Protein AF-A0A2T4TU44-F1 (afdb_monomer)

Mean predicted aligned error: 9.77 Å

Foldseek 3Di:
DDWKKKAKDDDPVLLVQLLVCLVVVLVLADDQPDDPDDRDPDLLVLCLLLVCCVVVNHPNVSNVVSVVVNCVSCVPPDPLNNVSSPVVSVLVVVVCVVVVQNDPVSVCVVCVPPRSHQDWDQDPVRMITRDDPDDDDVSSSVSSCVVSVIDMDMGD

Secondary structure (DSSP, 8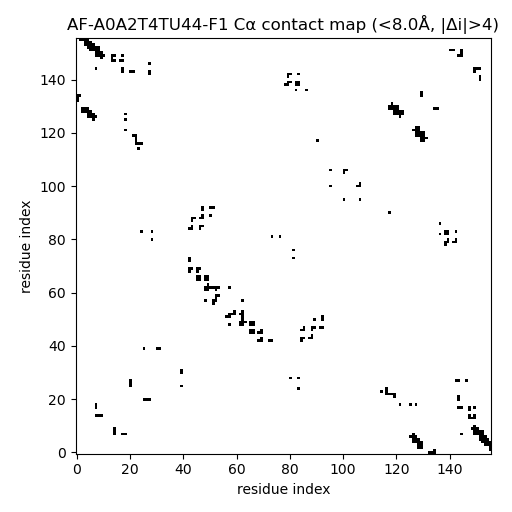-state):
----EEEEES-HHHHHHHHHHHH-GGGGSPPPSS-SS--S-SHHHHHHHHHHHHTTSS-HHHHHHHHHHHHHHHTTS-HHHHHHHHHHHHHHHHHHHHHT-S-HHHHHHHSTT------EEEPTTS-EEE-SS-PPPHHHHHHHHHHHT-EEEEE-

Radius of gyration: 16.4 Å; Cα contacts (8 Å, |Δi|>4): 187; chains: 1; bounding box: 41×32×44 Å

Sequence (156 aa):
MMEYEIQFHGTADNVAKAIEAMQDFSSILPPPKDMGIYKMIPISEDYFYYLLSTRGIVSEEQGKKSLDRFEVETSNMNEHLVSCYRFLAEQMLYFYDKYDACTLEAWRQKHWGVPEQPSIRVCEDGKIKPCGEFSLPREIVGAICRKYGVTAQINE

pLDDT: mean 75.57, std 15.89, range [34.84, 95.62]

Structure (mmCIF, N/CA/C/O backbone):
data_AF-A0A2T4TU44-F1
#
_entry.id   AF-A0A2T4TU44-F1
#
loop_
_atom_site.group_PDB
_atom_site.id
_atom_site.type_symbol
_atom_site.label_atom_id
_atom_site.label_alt_id
_atom_site.label_comp_id
_atom_site.label_asym_id
_atom_site.label_entity_id
_atom_site.label_seq_id
_atom_site.pdbx_PDB_ins_code
_atom_site.Cartn_x
_atom_site.Cartn_y
_atom_site.Cartn_z
_atom_site.occupancy
_atom_site.B_iso_or_equiv
_atom_site.auth_seq_id
_atom_site.auth_comp_id
_atom_site.auth_asym_id
_atom_site.auth_atom_id
_atom_site.pdbx_PDB_model_num
ATOM 1 N N . MET A 1 1 ? 15.456 -10.605 8.673 1.00 51.59 1 MET A N 1
ATOM 2 C CA . MET A 1 1 ? 14.645 -10.357 7.462 1.00 51.59 1 MET A CA 1
ATOM 3 C C . MET A 1 1 ? 15.451 -10.788 6.261 1.00 51.59 1 MET A C 1
ATOM 5 O O . MET A 1 1 ? 16.664 -10.633 6.313 1.00 51.59 1 MET A O 1
ATOM 9 N N . MET A 1 2 ? 14.816 -11.353 5.234 1.00 49.03 2 MET A N 1
ATOM 10 C CA . MET A 1 2 ? 15.513 -11.644 3.979 1.00 49.03 2 MET A CA 1
ATOM 11 C C . MET A 1 2 ? 15.684 -10.342 3.199 1.00 49.03 2 MET A C 1
ATOM 13 O O . MET A 1 2 ? 14.693 -9.696 2.859 1.00 49.03 2 MET A O 1
ATOM 17 N N . GLU A 1 3 ? 16.932 -9.948 2.958 1.00 62.34 3 GLU A N 1
ATOM 18 C CA . GLU A 1 3 ? 17.267 -8.893 2.005 1.00 62.34 3 GLU A CA 1
ATOM 19 C C . GLU A 1 3 ? 17.119 -9.466 0.595 1.00 62.34 3 GLU A C 1
ATOM 21 O O . GLU A 1 3 ? 18.047 -10.084 0.089 1.00 62.34 3 GLU A O 1
ATOM 26 N N . TYR A 1 4 ? 15.964 -9.285 -0.040 1.00 72.69 4 TYR A N 1
ATOM 27 C CA . TYR A 1 4 ? 15.798 -9.674 -1.439 1.00 72.69 4 TYR A CA 1
ATOM 28 C C . TYR A 1 4 ? 15.936 -8.461 -2.368 1.00 72.69 4 TYR A C 1
ATOM 30 O O . TYR A 1 4 ? 15.624 -7.321 -2.010 1.00 72.69 4 TYR A O 1
ATOM 38 N N . GLU A 1 5 ? 16.424 -8.711 -3.581 1.00 84.94 5 GLU A N 1
ATOM 39 C CA . GLU A 1 5 ? 16.614 -7.707 -4.629 1.00 84.94 5 GLU A CA 1
ATOM 40 C C . GLU A 1 5 ? 15.498 -7.817 -5.669 1.00 84.94 5 GLU A C 1
ATOM 42 O O . GLU A 1 5 ? 15.207 -8.910 -6.155 1.00 84.94 5 GLU A O 1
ATOM 47 N N . ILE A 1 6 ? 14.903 -6.686 -6.051 1.00 88.50 6 ILE A N 1
ATOM 48 C CA . ILE A 1 6 ? 13.926 -6.613 -7.145 1.00 88.50 6 ILE A CA 1
ATOM 49 C C . ILE A 1 6 ? 14.580 -5.948 -8.359 1.00 88.50 6 ILE A C 1
ATOM 51 O O . ILE A 1 6 ? 15.194 -4.888 -8.232 1.00 88.50 6 ILE A O 1
ATOM 55 N N . GLN A 1 7 ? 14.401 -6.527 -9.545 1.00 90.88 7 GLN A N 1
ATOM 56 C CA . GLN A 1 7 ? 14.787 -5.923 -10.820 1.00 90.88 7 GLN A CA 1
ATOM 57 C C . GLN A 1 7 ? 13.618 -5.970 -11.807 1.00 90.88 7 GLN A C 1
ATOM 59 O O . GLN A 1 7 ? 13.048 -7.034 -12.046 1.00 90.88 7 GLN A O 1
ATOM 64 N N . PHE A 1 8 ? 13.253 -4.825 -12.388 1.00 91.81 8 PHE A N 1
ATOM 65 C CA . PHE A 1 8 ? 12.217 -4.761 -13.421 1.00 91.81 8 PHE A CA 1
ATOM 66 C C . PHE A 1 8 ? 12.803 -4.942 -14.825 1.00 91.81 8 PHE A C 1
ATOM 68 O O . PHE A 1 8 ? 13.882 -4.441 -15.134 1.00 91.81 8 PHE A O 1
ATOM 75 N N . HIS A 1 9 ? 12.047 -5.605 -15.698 1.00 92.50 9 HIS A N 1
ATOM 76 C CA . HIS A 1 9 ? 12.377 -5.808 -17.107 1.00 92.50 9 HIS A CA 1
ATOM 77 C C . HIS A 1 9 ? 11.210 -5.358 -17.996 1.00 92.50 9 HIS A C 1
ATOM 79 O O . HIS A 1 9 ? 10.045 -5.643 -17.709 1.00 92.50 9 HIS A O 1
ATOM 85 N N . GLY A 1 10 ? 11.525 -4.655 -19.083 1.00 91.94 10 GLY A N 1
ATOM 86 C CA . GLY A 1 10 ? 10.557 -4.056 -19.999 1.00 91.94 10 GLY A CA 1
ATOM 87 C C . GLY A 1 10 ? 11.213 -2.984 -20.870 1.00 91.94 10 GLY A C 1
ATOM 88 O O . GLY A 1 10 ? 12.433 -2.969 -21.028 1.00 91.94 10 GLY A O 1
ATOM 89 N N . THR A 1 11 ? 10.416 -2.071 -21.426 1.00 93.31 11 THR A N 1
ATOM 90 C CA . THR A 1 11 ? 10.955 -0.868 -22.080 1.00 93.31 11 THR A CA 1
ATOM 91 C C . THR A 1 11 ? 11.562 0.074 -21.038 1.00 93.31 11 THR A C 1
ATOM 93 O O . THR A 1 11 ? 11.093 0.116 -19.899 1.00 93.31 11 THR A O 1
ATOM 96 N N . ALA A 1 12 ? 12.581 0.851 -21.422 1.00 90.19 12 ALA A N 1
ATOM 97 C CA . ALA A 1 12 ? 13.263 1.780 -20.515 1.00 90.19 12 ALA A CA 1
ATOM 98 C C . ALA A 1 12 ? 12.279 2.727 -19.800 1.00 90.19 12 ALA A C 1
ATOM 100 O O . ALA A 1 12 ? 12.313 2.838 -18.577 1.00 90.19 12 ALA A O 1
ATOM 101 N N . ASP A 1 13 ? 11.336 3.313 -20.543 1.00 92.44 13 ASP A N 1
ATOM 102 C CA . ASP A 1 13 ? 10.306 4.206 -20.000 1.00 92.44 13 ASP A CA 1
ATOM 103 C C . ASP A 1 13 ? 9.398 3.524 -18.968 1.00 92.44 13 ASP A C 1
ATOM 105 O O . ASP A 1 13 ? 9.041 4.123 -17.953 1.00 92.44 13 ASP A O 1
ATOM 109 N N . ASN A 1 14 ? 8.999 2.272 -19.209 1.00 91.81 14 ASN A N 1
ATOM 110 C CA . ASN A 1 14 ? 8.119 1.550 -18.291 1.00 91.81 14 ASN A CA 1
ATOM 111 C C . ASN A 1 14 ? 8.873 1.084 -17.042 1.00 91.81 14 ASN A C 1
ATOM 113 O O . ASN A 1 14 ? 8.314 1.112 -15.948 1.00 91.81 14 ASN A O 1
ATOM 117 N N . VAL A 1 15 ? 10.142 0.696 -17.194 1.00 91.00 15 VAL A N 1
ATOM 118 C CA . VAL A 1 15 ? 11.023 0.353 -16.071 1.00 91.00 15 VAL A CA 1
ATOM 119 C C . VAL A 1 15 ? 11.267 1.576 -15.188 1.00 91.00 15 VAL A C 1
ATOM 121 O O . VAL A 1 15 ? 11.130 1.463 -13.975 1.00 91.00 15 VAL A O 1
ATOM 124 N N . ALA A 1 16 ? 11.535 2.750 -15.768 1.00 87.62 16 ALA A N 1
ATOM 125 C CA . ALA A 1 16 ? 11.699 3.990 -15.009 1.00 87.62 16 ALA A CA 1
ATOM 126 C C . ALA A 1 16 ? 10.449 4.316 -14.173 1.00 87.62 16 ALA A C 1
ATOM 128 O O . ALA A 1 16 ? 10.553 4.515 -12.965 1.00 87.62 16 ALA A O 1
ATOM 129 N N . LYS A 1 17 ? 9.255 4.247 -14.778 1.00 88.81 17 LYS A N 1
ATOM 130 C CA . LYS A 1 17 ? 7.981 4.452 -14.065 1.00 88.81 17 LYS A CA 1
ATOM 131 C C . LYS A 1 17 ? 7.737 3.416 -12.965 1.00 88.81 17 LYS A C 1
ATOM 133 O O . LYS A 1 17 ? 7.186 3.749 -11.921 1.00 88.81 17 LYS A O 1
ATOM 138 N N . ALA A 1 18 ? 8.135 2.162 -13.184 1.00 88.31 18 ALA A N 1
ATOM 139 C CA . ALA A 1 18 ? 8.025 1.109 -12.178 1.00 88.31 18 ALA A CA 1
ATOM 140 C C . ALA A 1 18 ? 8.978 1.337 -10.990 1.00 88.31 18 ALA A C 1
ATOM 142 O O . ALA A 1 18 ? 8.590 1.103 -9.847 1.00 88.31 18 ALA A O 1
ATOM 143 N N . ILE A 1 19 ? 10.197 1.825 -11.244 1.00 88.19 19 ILE A N 1
ATOM 144 C CA . ILE A 1 19 ? 11.159 2.216 -10.203 1.00 88.19 19 ILE A CA 1
ATOM 145 C C . ILE A 1 19 ? 10.630 3.417 -9.407 1.00 88.19 19 ILE A C 1
ATOM 147 O O . ILE A 1 19 ? 10.640 3.376 -8.180 1.00 88.19 19 ILE A O 1
ATOM 151 N N . GLU A 1 20 ? 10.110 4.450 -10.077 1.00 84.00 20 GLU A N 1
ATOM 152 C CA . GLU A 1 20 ? 9.486 5.606 -9.412 1.00 84.00 20 GLU A CA 1
ATOM 153 C C . GLU A 1 20 ? 8.308 5.174 -8.525 1.00 84.00 20 GLU A C 1
ATOM 155 O O . GLU A 1 20 ? 8.206 5.583 -7.371 1.00 84.00 20 GLU A O 1
ATOM 160 N N . ALA A 1 21 ? 7.461 4.267 -9.014 1.00 83.56 21 ALA A N 1
ATOM 161 C CA . ALA A 1 21 ? 6.329 3.737 -8.259 1.00 83.56 21 ALA A CA 1
ATOM 162 C C . ALA A 1 21 ? 6.721 2.900 -7.030 1.00 83.56 21 ALA A C 1
ATOM 164 O O . ALA A 1 21 ? 5.921 2.757 -6.109 1.00 83.56 21 ALA A O 1
ATOM 165 N N . MET A 1 22 ? 7.940 2.355 -6.991 1.00 80.56 22 MET A N 1
ATOM 166 C CA . MET A 1 22 ? 8.475 1.713 -5.786 1.00 80.56 22 MET A CA 1
ATOM 167 C C . MET A 1 22 ? 8.866 2.729 -4.712 1.00 80.56 22 MET A C 1
ATOM 169 O O . MET A 1 22 ? 8.937 2.377 -3.542 1.00 80.56 22 MET A O 1
ATOM 173 N N . GLN A 1 23 ? 9.134 3.976 -5.093 1.00 74.38 23 GLN A N 1
ATOM 174 C CA . GLN A 1 23 ? 9.407 5.070 -4.159 1.00 74.38 23 GLN A CA 1
ATOM 175 C C . GLN A 1 23 ? 8.131 5.842 -3.792 1.00 74.38 23 GLN A C 1
ATOM 177 O O . GLN A 1 23 ? 8.098 6.514 -2.765 1.00 74.38 23 GLN A O 1
ATOM 182 N N . ASP A 1 24 ? 7.081 5.718 -4.607 1.00 74.50 24 ASP A N 1
ATOM 183 C CA . ASP A 1 24 ? 5.755 6.295 -4.398 1.00 74.50 24 ASP A CA 1
ATOM 184 C C . ASP A 1 24 ? 4.662 5.245 -4.660 1.00 74.50 24 ASP A C 1
ATOM 186 O O . ASP A 1 24 ? 4.034 5.228 -5.722 1.00 74.50 24 ASP A O 1
ATOM 190 N N . PHE A 1 25 ? 4.390 4.363 -3.691 1.00 69.44 25 PHE A N 1
ATOM 191 C CA . PHE A 1 25 ? 3.339 3.343 -3.824 1.00 69.44 25 PHE A CA 1
ATOM 192 C C . PHE A 1 25 ? 1.941 3.953 -3.921 1.00 69.44 25 PHE A C 1
ATOM 194 O O . PHE A 1 25 ? 1.006 3.333 -4.420 1.00 69.44 25 PHE A O 1
ATOM 201 N N . SER A 1 26 ? 1.764 5.196 -3.495 1.00 66.38 26 SER A N 1
ATOM 202 C CA . SER A 1 26 ? 0.525 5.928 -3.737 1.00 66.38 26 SER A CA 1
ATOM 203 C C . SER A 1 26 ? 0.238 6.074 -5.237 1.00 66.38 26 SER A C 1
ATOM 205 O O . SER A 1 26 ? -0.917 6.003 -5.660 1.00 66.38 26 SER A O 1
ATOM 207 N N . SER A 1 27 ? 1.283 6.199 -6.061 1.00 68.88 27 SER A N 1
ATOM 208 C CA . SER A 1 27 ? 1.157 6.334 -7.514 1.00 68.88 27 SER A CA 1
ATOM 209 C C . SER A 1 27 ? 0.517 5.121 -8.186 1.00 68.88 27 SER A C 1
ATOM 211 O O . SER A 1 27 ? -0.026 5.276 -9.281 1.00 68.88 27 SER A O 1
ATOM 213 N N . ILE A 1 28 ? 0.538 3.924 -7.577 1.00 70.38 28 ILE A N 1
ATOM 214 C CA . ILE A 1 28 ? -0.034 2.707 -8.181 1.00 70.38 28 ILE A CA 1
ATOM 215 C C . ILE A 1 28 ? -1.529 2.559 -7.922 1.00 70.38 28 ILE A C 1
ATOM 217 O O . ILE A 1 28 ? -2.213 1.917 -8.723 1.00 70.38 28 ILE A O 1
ATOM 221 N N . LEU A 1 29 ? -2.051 3.222 -6.893 1.00 67.94 29 LEU A N 1
ATOM 222 C CA . LEU A 1 29 ? -3.456 3.146 -6.522 1.00 67.94 29 LEU A CA 1
ATOM 223 C C . LEU A 1 29 ? -4.338 3.888 -7.541 1.00 67.94 29 LEU A C 1
ATOM 225 O O . LEU A 1 29 ? -3.966 4.964 -8.021 1.00 67.94 29 LEU A O 1
ATOM 229 N N . PRO A 1 30 ? -5.502 3.330 -7.920 1.00 58.38 30 PRO A N 1
ATOM 230 C CA . PRO A 1 30 ? -6.480 4.081 -8.690 1.00 58.38 30 PRO A CA 1
ATOM 231 C C . PRO A 1 30 ? -7.024 5.250 -7.847 1.00 58.38 30 PRO A C 1
ATOM 233 O O . PRO A 1 30 ? -7.177 5.111 -6.629 1.00 58.38 30 PRO A O 1
ATOM 236 N N . PRO A 1 31 ? -7.344 6.400 -8.468 1.00 53.38 31 PRO A N 1
ATOM 237 C CA . PRO A 1 31 ? -8.080 7.449 -7.773 1.00 53.38 31 PRO A CA 1
ATOM 238 C C . PRO A 1 31 ? -9.461 6.908 -7.338 1.00 53.38 31 PRO A C 1
ATOM 240 O O . PRO A 1 31 ? -10.043 6.101 -8.072 1.00 53.38 31 PRO A O 1
ATOM 243 N N . PRO A 1 32 ? -10.001 7.315 -6.173 1.00 47.91 32 PRO A N 1
ATOM 244 C CA . PRO A 1 32 ? -11.330 6.886 -5.728 1.00 47.91 32 PRO A CA 1
ATOM 245 C C . PRO A 1 32 ? -12.410 7.227 -6.766 1.00 47.91 32 PRO A C 1
ATOM 247 O O . PRO A 1 32 ? -12.342 8.283 -7.396 1.00 47.91 32 PRO A O 1
ATOM 250 N N . LYS A 1 33 ? -13.402 6.340 -6.947 1.00 44.72 33 LYS A N 1
ATOM 251 C CA . LYS A 1 33 ? -14.474 6.510 -7.950 1.00 44.72 33 LYS A CA 1
ATOM 252 C C . LYS A 1 33 ? -15.439 7.653 -7.616 1.00 44.72 33 LYS A C 1
ATOM 254 O O . LYS A 1 33 ? -15.894 8.317 -8.538 1.00 44.72 33 LYS A O 1
ATOM 259 N N . ASP A 1 34 ? -15.675 7.914 -6.330 1.00 40.16 34 ASP A N 1
ATOM 260 C CA . ASP A 1 34 ? -16.580 8.955 -5.844 1.00 40.16 34 ASP A CA 1
ATOM 261 C C . ASP A 1 34 ? -15.966 9.667 -4.631 1.00 40.16 34 ASP A C 1
ATOM 263 O O . ASP A 1 34 ? -16.079 9.187 -3.510 1.00 40.16 34 ASP A O 1
ATOM 267 N N . MET A 1 35 ? -15.296 10.807 -4.837 1.00 40.72 35 MET A N 1
ATOM 268 C CA . MET A 1 35 ? -15.255 11.906 -3.859 1.00 40.72 35 MET A CA 1
ATOM 269 C C . MET A 1 35 ? -14.521 13.126 -4.421 1.00 40.72 35 MET A C 1
ATOM 271 O O . MET A 1 35 ? -13.368 13.063 -4.848 1.00 40.72 35 MET A O 1
ATOM 275 N N . GLY A 1 36 ? -15.192 14.276 -4.361 1.00 38.28 36 GLY A N 1
ATOM 276 C CA . GLY A 1 36 ? -14.527 15.565 -4.442 1.00 38.28 36 GLY A CA 1
ATOM 277 C C . GLY A 1 36 ? -13.594 15.776 -3.244 1.00 38.28 36 GLY A C 1
ATOM 278 O O . GLY A 1 36 ? -13.948 15.507 -2.103 1.00 38.28 36 GLY A O 1
ATOM 279 N N . ILE A 1 37 ? -12.424 16.347 -3.527 1.00 34.84 37 ILE A N 1
ATOM 280 C CA . ILE A 1 37 ? -11.634 17.205 -2.624 1.00 34.84 37 ILE A CA 1
ATOM 281 C C . ILE A 1 37 ? -10.708 16.539 -1.582 1.00 34.84 37 ILE A C 1
ATOM 283 O O . ILE A 1 37 ? -9.930 17.267 -0.977 1.00 34.84 37 ILE A O 1
ATOM 287 N N . TYR A 1 38 ? -10.582 15.213 -1.455 1.00 37.91 38 TYR A N 1
ATOM 288 C CA . TYR A 1 38 ? -9.492 14.652 -0.623 1.00 37.91 38 TYR A CA 1
ATOM 289 C C . TYR A 1 38 ? -8.681 13.561 -1.337 1.00 37.91 38 TYR A C 1
ATOM 291 O O . TYR A 1 38 ? -9.146 12.457 -1.606 1.00 37.91 38 TYR A O 1
ATOM 299 N N . LYS A 1 39 ? -7.436 13.931 -1.683 1.00 43.12 39 LYS A N 1
ATOM 300 C CA . LYS A 1 39 ? -6.346 13.032 -2.099 1.00 43.12 39 LYS A CA 1
ATOM 301 C C . LYS A 1 39 ? -6.230 11.896 -1.076 1.00 43.12 39 LYS A C 1
ATOM 303 O O . LYS A 1 39 ? -6.365 12.203 0.097 1.00 43.12 39 LYS A O 1
ATOM 308 N N . MET A 1 40 ? -6.001 10.665 -1.561 1.00 47.12 40 MET A N 1
ATOM 309 C CA . MET A 1 40 ? -5.685 9.394 -0.864 1.00 47.12 40 MET A CA 1
ATOM 310 C C . MET A 1 40 ? -5.710 9.401 0.671 1.00 47.12 40 MET A C 1
ATOM 312 O O . MET A 1 40 ? -5.099 10.275 1.260 1.00 47.12 40 MET A O 1
ATOM 316 N N . ILE A 1 41 ? -6.261 8.331 1.270 1.00 53.72 41 ILE A N 1
ATOM 317 C CA . ILE A 1 41 ? -6.563 8.083 2.705 1.00 53.72 41 ILE A CA 1
ATOM 318 C C . ILE A 1 41 ? -8.097 8.114 2.957 1.00 53.72 41 ILE A C 1
ATOM 320 O O . ILE A 1 41 ? -8.585 8.962 3.689 1.00 53.72 41 ILE A O 1
ATOM 324 N N . PRO A 1 42 ? -8.905 7.291 2.251 1.00 64.38 42 PRO A N 1
ATOM 325 C CA . PRO A 1 42 ? -10.083 6.712 2.936 1.00 64.38 42 PRO A CA 1
ATOM 326 C C . PRO A 1 42 ? -9.998 5.189 3.094 1.00 64.38 42 PRO A C 1
ATOM 328 O O . PRO A 1 42 ? -10.170 4.666 4.187 1.00 64.38 42 PRO A O 1
ATOM 331 N N . ILE A 1 43 ? -9.642 4.463 2.026 1.00 74.38 43 ILE A N 1
ATOM 332 C CA . ILE A 1 43 ? -9.680 2.988 2.022 1.00 74.38 43 ILE A CA 1
ATOM 333 C C . ILE A 1 43 ? -8.625 2.398 2.976 1.00 74.38 43 ILE A C 1
ATOM 335 O O . ILE A 1 43 ? -8.953 1.611 3.856 1.00 74.38 43 ILE A O 1
ATOM 339 N N . SER A 1 44 ? -7.354 2.808 2.878 1.00 79.75 44 SER A N 1
ATOM 340 C CA . SER A 1 44 ? -6.326 2.369 3.843 1.00 79.75 44 SER A CA 1
ATOM 341 C C . SER A 1 44 ? -6.604 2.850 5.270 1.00 79.75 44 SER A C 1
ATOM 343 O O . SER A 1 44 ? -6.220 2.176 6.219 1.00 79.75 44 SER A O 1
ATOM 345 N N . GLU A 1 45 ? -7.292 3.981 5.437 1.00 80.19 45 GLU A N 1
ATOM 346 C CA . GLU A 1 45 ? -7.667 4.490 6.759 1.00 80.19 45 GLU A CA 1
ATOM 347 C C . GLU A 1 45 ? -8.712 3.596 7.427 1.00 80.19 45 GLU A C 1
ATOM 349 O O . GLU A 1 45 ? -8.589 3.283 8.607 1.00 80.19 45 GLU A O 1
ATOM 354 N N . ASP A 1 46 ? -9.699 3.123 6.666 1.00 87.25 46 ASP A N 1
ATOM 355 C CA . ASP A 1 46 ? -10.712 2.193 7.156 1.00 87.25 46 ASP A CA 1
ATOM 356 C C . ASP A 1 46 ? -10.080 0.886 7.669 1.00 87.25 46 ASP A C 1
ATOM 358 O O . ASP A 1 46 ? -10.402 0.423 8.769 1.00 87.25 46 ASP A O 1
ATOM 362 N N . TYR A 1 47 ? -9.105 0.333 6.937 1.00 90.69 47 TYR A N 1
ATOM 363 C CA . T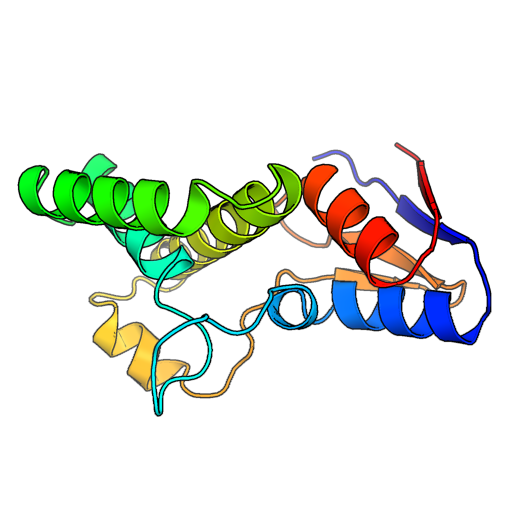YR A 1 47 ? -8.355 -0.833 7.413 1.00 90.69 47 TYR A CA 1
ATOM 364 C C . TYR A 1 47 ? -7.451 -0.493 8.608 1.00 90.69 47 TYR A C 1
ATOM 366 O O . TYR A 1 47 ? -7.345 -1.279 9.545 1.00 90.69 47 TYR A O 1
ATOM 374 N N . PHE A 1 48 ? -6.847 0.696 8.639 1.00 87.56 48 PHE A N 1
ATOM 375 C CA . PHE A 1 48 ? -6.055 1.166 9.777 1.00 87.56 48 PHE A CA 1
ATOM 376 C C . PHE A 1 48 ? -6.894 1.300 11.062 1.00 87.56 48 PHE A C 1
ATOM 378 O O . PHE A 1 48 ? -6.472 0.825 12.114 1.00 87.56 48 PHE A O 1
ATOM 385 N N . TYR A 1 49 ? -8.106 1.860 10.999 1.00 85.94 49 TYR A N 1
ATOM 386 C CA . TYR A 1 49 ? -9.020 1.925 12.149 1.00 85.94 49 TYR A CA 1
ATOM 387 C C . TYR A 1 49 ? -9.437 0.540 12.639 1.00 85.94 49 TYR A C 1
ATOM 389 O O . TYR A 1 49 ? -9.549 0.321 13.849 1.00 85.94 49 TYR A O 1
ATOM 397 N N . TYR A 1 50 ? -9.626 -0.407 11.719 1.00 94.19 50 TYR A N 1
ATOM 398 C CA . TYR A 1 50 ? -9.797 -1.805 12.089 1.00 94.19 50 TYR A CA 1
ATOM 399 C C . TYR A 1 50 ? -8.567 -2.333 12.849 1.00 94.19 50 TYR A C 1
ATOM 401 O O . TYR A 1 50 ? -8.726 -2.877 13.943 1.00 94.19 50 TYR A O 1
ATOM 409 N N . LEU A 1 51 ? -7.343 -2.094 12.366 1.00 93.00 51 LEU A N 1
ATOM 410 C CA . LEU A 1 51 ? -6.117 -2.496 13.068 1.00 93.00 51 LEU A CA 1
ATOM 411 C C . LEU A 1 51 ? -5.969 -1.833 14.451 1.00 93.00 51 LEU A C 1
ATOM 413 O O . LEU A 1 51 ? -5.542 -2.489 15.397 1.00 93.00 51 LEU A O 1
ATOM 417 N N . LEU A 1 52 ? -6.362 -0.567 14.613 1.00 89.31 52 LEU A N 1
ATOM 418 C CA . LEU A 1 52 ? -6.390 0.084 15.929 1.00 89.31 52 LEU A CA 1
ATOM 419 C C . LEU A 1 52 ? -7.403 -0.571 16.881 1.00 89.31 52 LEU A C 1
ATOM 421 O O . LEU A 1 52 ? -7.147 -0.675 18.083 1.00 89.31 52 LEU A O 1
ATOM 425 N N . SER A 1 53 ? -8.543 -1.033 16.358 1.00 93.12 53 SER A N 1
ATOM 426 C CA . SER A 1 53 ? -9.569 -1.701 17.166 1.00 93.12 53 SER A CA 1
ATOM 427 C C . SER A 1 53 ? -9.114 -3.058 17.703 1.00 93.12 53 SER A C 1
ATOM 429 O O . SER A 1 53 ? -9.372 -3.369 18.863 1.00 93.12 53 SER A O 1
ATOM 431 N N . THR A 1 54 ? -8.339 -3.828 16.925 1.00 93.94 54 THR A N 1
ATOM 432 C CA . THR A 1 54 ? -7.784 -5.116 17.386 1.00 93.94 54 THR A CA 1
ATOM 433 C C . THR A 1 54 ? -6.761 -4.946 18.513 1.00 93.94 54 THR A C 1
ATOM 435 O O . THR A 1 54 ? -6.447 -5.901 19.219 1.00 93.94 54 THR A O 1
ATOM 438 N N . ARG A 1 55 ? -6.273 -3.716 18.717 1.00 89.31 55 ARG A N 1
ATOM 439 C CA . ARG A 1 55 ? -5.365 -3.321 19.800 1.00 89.31 55 ARG A CA 1
ATOM 440 C C . ARG A 1 55 ? -6.069 -2.627 20.971 1.00 89.31 55 ARG A C 1
ATOM 442 O O . ARG A 1 55 ? -5.399 -2.192 21.902 1.00 89.31 55 ARG A O 1
ATOM 449 N N . GLY A 1 56 ? -7.395 -2.488 20.927 1.00 88.06 56 GLY A N 1
ATOM 450 C CA . GLY A 1 56 ? -8.179 -1.815 21.967 1.00 88.06 56 GLY A CA 1
ATOM 451 C C . GLY A 1 56 ? -8.005 -0.292 22.019 1.00 88.06 56 GLY A C 1
ATOM 452 O O . GLY A 1 56 ? -8.434 0.332 22.986 1.00 88.06 56 GLY A O 1
ATOM 453 N N . ILE A 1 57 ? -7.389 0.317 20.999 1.00 85.56 57 ILE A N 1
ATOM 454 C CA . ILE A 1 57 ? -7.203 1.777 20.903 1.00 85.56 57 ILE A CA 1
ATOM 455 C C . ILE A 1 57 ? -8.506 2.453 20.449 1.00 85.56 57 ILE A C 1
ATOM 457 O O . ILE A 1 57 ? -8.817 3.577 20.837 1.00 85.56 57 ILE A O 1
ATOM 461 N N . VAL A 1 58 ? -9.289 1.746 19.634 1.00 86.25 58 VAL A N 1
ATOM 462 C CA . VAL A 1 58 ? -10.606 2.156 19.135 1.00 86.25 58 VAL A CA 1
ATOM 463 C C . VAL A 1 58 ? -11.620 1.065 19.489 1.00 86.25 58 VAL A C 1
ATOM 465 O O . VAL A 1 58 ? -11.247 -0.095 19.651 1.00 86.25 58 VAL A O 1
ATOM 4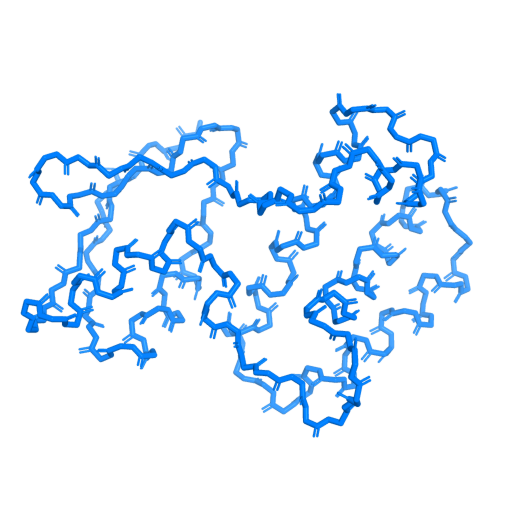68 N N . SER A 1 59 ? -12.904 1.410 19.630 1.00 90.69 59 SER A N 1
ATOM 469 C CA . SER A 1 59 ? -13.935 0.421 19.965 1.00 90.69 59 SER A CA 1
ATOM 470 C C . SER A 1 59 ? -14.078 -0.655 18.883 1.00 90.69 59 SER A C 1
ATOM 472 O O . SER A 1 59 ? -13.966 -0.373 17.688 1.00 90.69 59 SER A O 1
ATOM 474 N N . GLU A 1 60 ? -14.398 -1.883 19.298 1.00 95.38 60 GLU A N 1
ATOM 475 C CA . GLU A 1 60 ? -14.657 -3.001 18.378 1.00 95.38 60 GLU A CA 1
ATOM 476 C C . GLU A 1 60 ? -15.778 -2.678 17.379 1.00 95.38 60 GLU A C 1
ATOM 478 O O . GLU A 1 60 ? -15.686 -3.023 16.203 1.00 95.38 60 GLU A O 1
ATOM 483 N N . GLU A 1 61 ? -16.818 -1.960 17.817 1.00 95.19 61 GLU A N 1
ATOM 484 C CA . GLU A 1 61 ? -17.923 -1.540 16.949 1.00 95.19 61 GLU A CA 1
ATOM 485 C C . GLU A 1 61 ? -17.440 -0.622 15.817 1.00 95.19 61 GLU A C 1
ATOM 487 O O . GLU A 1 61 ? -17.815 -0.799 14.655 1.00 95.19 61 GLU A O 1
ATOM 492 N N . GLN A 1 62 ? -16.583 0.349 16.143 1.00 86.88 62 GLN A N 1
ATOM 493 C CA . GLN A 1 62 ? -16.005 1.254 15.154 1.00 86.88 62 GLN A CA 1
ATOM 494 C C . GLN A 1 62 ? -15.012 0.521 14.242 1.00 86.88 62 GLN A C 1
ATOM 496 O O . GLN A 1 62 ? -14.983 0.778 13.036 1.00 86.88 62 GLN A O 1
ATOM 501 N N . GLY A 1 63 ? -14.243 -0.417 14.796 1.00 91.62 63 GLY A N 1
ATOM 502 C CA . GLY A 1 63 ? -13.363 -1.303 14.041 1.00 91.62 63 GLY A CA 1
ATOM 503 C C . GLY A 1 63 ? -14.110 -2.104 12.984 1.00 91.62 63 GLY A C 1
ATOM 504 O O . GLY A 1 63 ? -13.755 -2.060 11.808 1.00 91.62 63 GLY A O 1
ATOM 505 N N . LYS A 1 64 ? -15.205 -2.757 13.386 1.00 95.62 64 LYS A N 1
ATOM 506 C CA . LYS A 1 64 ? -16.066 -3.531 12.489 1.00 95.62 64 LYS A CA 1
ATOM 507 C C . LYS A 1 64 ? -16.668 -2.666 11.382 1.00 95.62 64 LYS A C 1
ATOM 509 O O . LYS A 1 64 ? -16.549 -3.011 10.216 1.00 95.62 64 LYS A O 1
ATOM 514 N N . LYS A 1 65 ? -17.233 -1.503 11.728 1.00 91.94 65 LYS A N 1
ATOM 515 C CA . LYS A 1 65 ? -17.777 -0.554 10.739 1.00 91.94 65 LYS A CA 1
ATOM 516 C C . LYS A 1 65 ? -16.739 -0.124 9.701 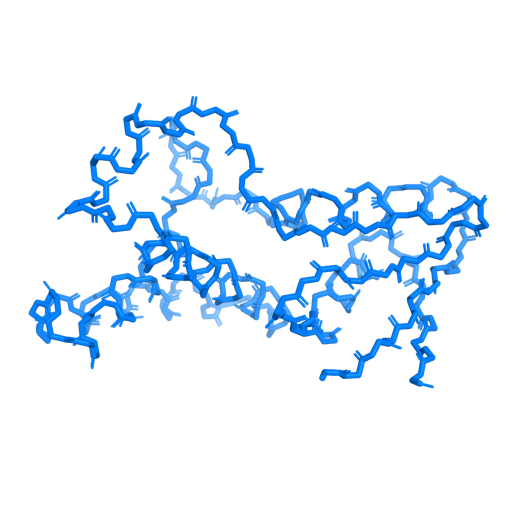1.00 91.94 65 LYS A C 1
ATOM 518 O O . LYS A 1 65 ? -17.095 0.123 8.554 1.00 91.94 65 LYS A O 1
ATOM 523 N N . SER A 1 66 ? -15.485 0.027 10.116 1.00 90.44 66 SER A N 1
ATOM 524 C CA . SER A 1 66 ? -14.397 0.438 9.224 1.00 90.44 66 SER A CA 1
ATOM 525 C C . SER A 1 66 ? -13.946 -0.722 8.336 1.00 90.44 66 SER A C 1
ATOM 527 O O . SER A 1 66 ? -13.804 -0.534 7.132 1.00 90.44 66 SER A O 1
ATOM 529 N N . LEU A 1 67 ? -13.850 -1.939 8.881 1.00 94.50 67 LEU A N 1
ATOM 530 C CA . LEU A 1 67 ? -13.596 -3.140 8.082 1.00 94.50 67 LEU A CA 1
ATOM 531 C C . LEU A 1 67 ? -14.686 -3.364 7.021 1.00 94.50 67 LEU A C 1
ATOM 533 O O . LEU A 1 67 ? -14.355 -3.574 5.859 1.00 94.50 67 LEU A O 1
ATOM 537 N N . ASP A 1 68 ? -15.963 -3.235 7.391 1.00 92.62 68 ASP A N 1
ATOM 538 C CA . ASP A 1 68 ? -17.085 -3.400 6.459 1.00 92.62 68 ASP A CA 1
ATOM 539 C C . ASP A 1 68 ? -16.987 -2.402 5.284 1.00 92.62 68 ASP A C 1
ATOM 541 O O . ASP A 1 68 ? -17.173 -2.777 4.126 1.00 92.62 68 ASP A O 1
ATOM 545 N N . ARG A 1 69 ? -16.645 -1.130 5.551 1.00 88.38 69 ARG A N 1
ATOM 546 C CA . ARG A 1 69 ? -16.425 -0.126 4.490 1.00 88.38 69 ARG A CA 1
ATOM 547 C C . ARG A 1 69 ? -15.239 -0.484 3.599 1.00 88.38 69 ARG A C 1
ATOM 549 O O . ARG A 1 69 ? -15.370 -0.427 2.378 1.00 88.38 69 ARG A O 1
ATOM 556 N N . PHE A 1 70 ? -14.118 -0.897 4.191 1.00 90.19 70 PHE A N 1
ATOM 557 C CA . PHE A 1 70 ? -12.946 -1.346 3.442 1.00 90.19 70 PHE A CA 1
ATOM 558 C C . PHE A 1 70 ? -13.292 -2.496 2.487 1.00 90.19 70 PHE A C 1
ATOM 560 O O . PHE A 1 70 ? -12.926 -2.458 1.312 1.00 90.19 70 PHE A O 1
ATOM 567 N N . GLU A 1 71 ? -14.011 -3.511 2.968 1.00 91.00 71 GLU A N 1
ATOM 568 C CA . GLU A 1 71 ? -14.408 -4.672 2.168 1.00 91.00 71 GLU A CA 1
ATOM 569 C C . GLU A 1 71 ? -15.371 -4.291 1.039 1.00 91.00 71 GLU A C 1
ATOM 571 O O . GLU A 1 71 ? -15.214 -4.763 -0.087 1.00 91.00 71 GLU A O 1
ATOM 576 N N . VAL A 1 72 ? -16.323 -3.388 1.295 1.00 88.81 72 VAL A N 1
ATOM 577 C CA . VAL A 1 72 ? -17.237 -2.876 0.263 1.00 88.81 72 VAL A CA 1
ATOM 578 C C . VAL A 1 72 ? -16.472 -2.127 -0.830 1.00 88.81 72 VAL A C 1
ATOM 580 O O . VAL A 1 72 ? -16.637 -2.445 -2.011 1.00 88.81 72 VAL A O 1
ATOM 583 N N . GLU A 1 73 ? -15.602 -1.188 -0.459 1.00 83.94 73 GLU A N 1
ATOM 584 C CA . GLU A 1 73 ? -14.807 -0.392 -1.405 1.00 83.94 73 GLU A CA 1
ATOM 585 C C . GLU A 1 73 ? -13.851 -1.266 -2.233 1.00 83.94 73 GLU A C 1
ATOM 587 O O . GLU A 1 73 ? -13.666 -1.053 -3.433 1.00 83.94 73 GLU A O 1
ATOM 592 N N . THR A 1 74 ? -13.274 -2.300 -1.615 1.00 85.69 74 THR A N 1
ATOM 593 C CA . THR A 1 74 ? -12.296 -3.189 -2.261 1.00 85.69 74 THR A CA 1
ATOM 594 C C . THR A 1 74 ? -12.907 -4.410 -2.950 1.00 85.69 74 THR A C 1
ATOM 596 O O . THR A 1 74 ? -12.200 -5.103 -3.680 1.00 85.69 74 THR A O 1
ATOM 599 N N . SER A 1 75 ? -14.216 -4.643 -2.810 1.00 87.06 75 SER A N 1
ATOM 600 C CA . SER A 1 75 ? -14.927 -5.842 -3.294 1.00 87.06 75 SER A CA 1
ATOM 601 C C . SER A 1 75 ? -14.722 -6.168 -4.778 1.00 87.06 75 SER A C 1
ATOM 603 O O . SER A 1 75 ? -14.705 -7.334 -5.165 1.00 87.06 75 SER A O 1
ATOM 605 N N . ASN A 1 76 ? -14.553 -5.143 -5.616 1.00 81.62 76 ASN A N 1
ATOM 606 C CA . ASN A 1 76 ? -14.368 -5.280 -7.064 1.00 81.62 76 ASN A CA 1
ATOM 607 C C . ASN A 1 76 ? -12.920 -5.030 -7.511 1.00 81.62 76 ASN A C 1
ATOM 609 O O . ASN A 1 76 ? -12.647 -4.911 -8.709 1.00 81.62 76 ASN A O 1
ATOM 613 N N . MET A 1 77 ? -11.995 -4.875 -6.566 1.00 83.75 77 MET A N 1
ATOM 614 C CA . MET A 1 77 ? -10.585 -4.663 -6.856 1.00 83.75 77 MET A CA 1
ATOM 615 C C . MET A 1 77 ? -9.860 -5.999 -7.003 1.00 83.75 77 MET A C 1
ATOM 617 O O . MET A 1 77 ? -10.198 -7.006 -6.391 1.00 83.75 77 MET A O 1
ATOM 621 N N . ASN A 1 78 ? -8.811 -5.994 -7.818 1.00 83.56 78 ASN A N 1
ATOM 622 C CA . ASN A 1 78 ? -7.855 -7.091 -7.859 1.00 83.56 78 ASN A CA 1
ATOM 623 C C . ASN A 1 78 ? -7.178 -7.241 -6.478 1.00 83.56 78 ASN A C 1
ATOM 625 O O . ASN A 1 78 ? -6.728 -6.239 -5.923 1.00 83.56 78 ASN A O 1
ATOM 629 N N . GLU A 1 79 ? -7.033 -8.480 -5.994 1.00 81.19 79 GLU A N 1
ATOM 630 C CA . GLU A 1 79 ? -6.248 -8.892 -4.814 1.00 81.19 79 GLU A CA 1
ATOM 631 C C . GLU A 1 79 ? -4.971 -8.072 -4.590 1.00 81.19 79 GLU A C 1
ATOM 633 O O . GLU A 1 79 ? -4.722 -7.588 -3.493 1.00 81.19 79 GLU A O 1
ATOM 638 N N . HIS A 1 80 ? -4.186 -7.851 -5.640 1.00 76.12 80 HIS A N 1
ATOM 639 C CA . HIS A 1 80 ? -2.936 -7.104 -5.572 1.00 76.12 80 HIS A CA 1
ATOM 640 C C . HIS A 1 80 ? -3.129 -5.652 -5.127 1.00 76.12 80 HIS A C 1
ATOM 642 O O . HIS A 1 80 ? -2.340 -5.147 -4.335 1.00 76.12 80 HIS A O 1
ATOM 648 N N . LEU A 1 81 ? -4.192 -4.988 -5.591 1.00 76.88 81 LEU A N 1
ATOM 649 C CA . LEU A 1 81 ? -4.532 -3.635 -5.146 1.00 76.88 81 LEU A CA 1
ATOM 650 C C . LEU A 1 81 ? -5.039 -3.642 -3.704 1.00 76.88 81 LEU A C 1
ATOM 652 O O . LEU A 1 81 ? -4.676 -2.757 -2.933 1.00 76.88 81 LEU A O 1
ATOM 656 N N . VAL A 1 82 ? -5.823 -4.653 -3.319 1.00 83.94 82 VAL A N 1
ATOM 657 C CA . VAL A 1 82 ? -6.281 -4.820 -1.930 1.00 83.94 82 VAL A CA 1
ATOM 658 C C . VAL A 1 82 ? -5.086 -4.979 -0.987 1.00 83.94 82 VAL A C 1
ATOM 660 O O . VAL A 1 82 ? -5.021 -4.307 0.043 1.00 83.94 82 VAL A O 1
ATOM 663 N N . SER A 1 83 ? -4.096 -5.788 -1.371 1.00 83.81 83 SER A N 1
ATOM 664 C CA . SER A 1 83 ? -2.842 -5.956 -0.630 1.00 83.81 83 SER A CA 1
ATOM 665 C C . SER A 1 83 ? -2.059 -4.650 -0.503 1.00 83.81 83 SER A C 1
ATOM 667 O O . SER A 1 83 ? -1.533 -4.370 0.571 1.00 83.81 83 SER A O 1
ATOM 669 N N . CYS A 1 84 ? -2.032 -3.802 -1.538 1.00 77.81 84 CYS A N 1
ATOM 670 C CA . CYS A 1 84 ? -1.421 -2.473 -1.439 1.00 77.81 84 CYS A CA 1
ATOM 671 C C . CYS A 1 84 ? -2.114 -1.594 -0.386 1.00 77.81 84 CYS A C 1
ATOM 673 O O . CYS A 1 84 ? -1.431 -0.981 0.434 1.00 77.81 84 CYS A O 1
ATOM 675 N N . TYR A 1 85 ? -3.453 -1.550 -0.361 1.00 81.81 85 TYR A N 1
ATOM 676 C CA . TYR A 1 85 ? -4.176 -0.755 0.639 1.00 81.81 85 TYR A CA 1
ATOM 677 C C . TYR A 1 85 ? -3.956 -1.263 2.070 1.00 81.81 85 TYR A C 1
ATOM 679 O O . TYR A 1 85 ? -3.799 -0.442 2.978 1.00 81.81 85 TYR A O 1
ATOM 687 N N . ARG A 1 86 ? -3.910 -2.588 2.271 1.00 87.12 86 ARG A N 1
ATOM 688 C CA . ARG A 1 86 ? -3.610 -3.200 3.579 1.00 87.12 86 ARG A CA 1
ATOM 689 C C . ARG A 1 86 ? -2.194 -2.883 4.039 1.00 87.12 86 ARG A C 1
ATOM 691 O O . ARG A 1 86 ? -2.007 -2.451 5.169 1.00 87.12 86 ARG A O 1
ATOM 698 N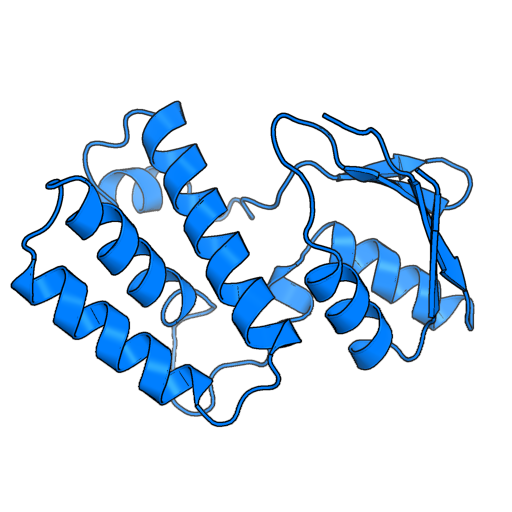 N . PHE A 1 87 ? -1.217 -3.018 3.149 1.00 83.25 87 PHE A N 1
ATOM 699 C CA . PHE A 1 87 ? 0.175 -2.723 3.465 1.00 83.25 87 PHE A CA 1
ATOM 700 C C . PHE A 1 87 ? 0.382 -1.254 3.861 1.00 83.25 87 PHE A C 1
ATOM 702 O O . PHE A 1 87 ? 1.077 -0.970 4.832 1.00 83.25 87 PHE A O 1
ATOM 709 N N . LEU A 1 88 ? -0.262 -0.307 3.170 1.00 77.25 88 LEU A N 1
ATOM 710 C CA . LEU A 1 88 ? -0.205 1.105 3.566 1.00 77.25 88 LEU A CA 1
ATOM 711 C C . LEU A 1 88 ? -0.804 1.339 4.961 1.00 77.25 88 LEU A C 1
ATOM 713 O O . LEU A 1 88 ? -0.236 2.091 5.746 1.00 77.25 88 LEU A O 1
ATOM 717 N N . ALA A 1 89 ? -1.905 0.667 5.299 1.00 83.12 89 ALA A N 1
ATOM 718 C CA . ALA A 1 89 ? -2.498 0.738 6.634 1.00 83.12 89 ALA A CA 1
ATOM 719 C C . ALA A 1 89 ? -1.585 0.139 7.723 1.00 83.12 89 ALA A C 1
ATOM 721 O O . ALA A 1 89 ? -1.502 0.670 8.829 1.00 83.12 89 ALA A O 1
ATOM 722 N N . GLU A 1 90 ? -0.859 -0.937 7.414 1.00 83.94 90 GLU A N 1
ATOM 723 C CA . GLU A 1 90 ? 0.154 -1.513 8.307 1.00 83.94 90 GLU A CA 1
ATOM 724 C C . GLU A 1 90 ? 1.346 -0.568 8.505 1.00 83.94 90 GLU A C 1
ATOM 726 O O . GLU A 1 90 ? 1.842 -0.437 9.622 1.00 83.94 90 GLU A O 1
ATOM 731 N N . GLN A 1 91 ? 1.775 0.144 7.457 1.00 76.50 91 GLN A N 1
ATOM 732 C CA . GLN A 1 91 ? 2.793 1.193 7.586 1.00 76.50 91 GLN A CA 1
ATOM 733 C C . GLN A 1 91 ? 2.300 2.351 8.461 1.00 76.50 91 GLN A C 1
ATOM 735 O O . GLN A 1 91 ? 3.032 2.797 9.341 1.00 76.50 91 GLN A O 1
ATOM 740 N N . MET A 1 92 ? 1.044 2.786 8.296 1.00 77.44 92 MET A N 1
ATOM 741 C CA . MET A 1 92 ? 0.427 3.782 9.184 1.00 77.44 92 MET A CA 1
ATOM 742 C C . MET A 1 92 ? 0.445 3.318 10.646 1.00 77.44 92 MET A C 1
ATOM 744 O O . MET A 1 92 ? 0.754 4.106 11.536 1.00 77.44 92 MET A O 1
ATOM 748 N N . LEU A 1 93 ? 0.171 2.036 10.900 1.00 80.12 93 LEU A N 1
ATOM 749 C CA . LEU A 1 93 ? 0.238 1.441 12.236 1.00 80.12 93 LEU A CA 1
ATOM 750 C C . LEU A 1 93 ? 1.659 1.389 12.798 1.00 80.12 93 LEU A C 1
ATOM 752 O O . LEU A 1 93 ? 1.870 1.748 13.953 1.00 80.12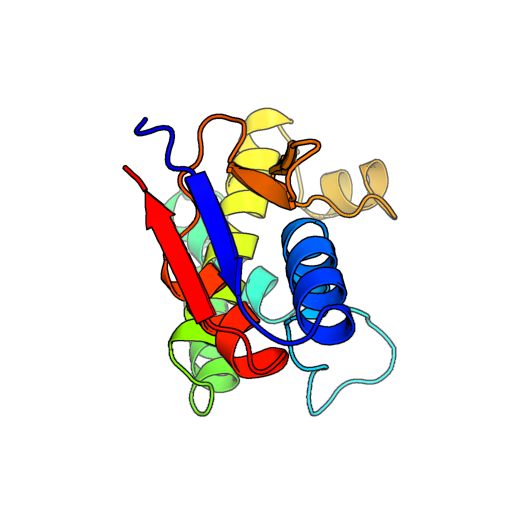 93 LEU A O 1
ATOM 756 N N . TYR A 1 94 ? 2.641 1.011 11.982 1.00 78.19 94 TYR A N 1
ATOM 757 C CA . TYR A 1 94 ? 4.048 1.051 12.374 1.00 78.19 94 TYR A CA 1
ATOM 758 C C . TYR A 1 94 ? 4.493 2.470 12.754 1.00 78.19 94 TYR A C 1
ATOM 760 O O . TYR A 1 94 ? 5.162 2.661 13.770 1.00 78.19 94 TYR A O 1
ATOM 768 N N . PHE A 1 95 ? 4.105 3.484 11.978 1.00 71.56 95 PHE A N 1
ATOM 769 C CA . PHE A 1 95 ? 4.432 4.874 12.296 1.00 71.56 95 PHE A CA 1
ATOM 770 C C . PHE A 1 95 ? 3.688 5.387 13.527 1.00 71.56 95 PHE A C 1
ATOM 772 O O . PHE A 1 95 ? 4.292 6.088 14.339 1.00 71.56 95 PHE A O 1
ATOM 779 N N . TYR A 1 96 ? 2.424 5.000 13.705 1.00 73.00 96 TYR A N 1
ATOM 780 C CA . TYR A 1 96 ? 1.667 5.280 14.923 1.00 73.00 96 TYR A CA 1
ATOM 781 C C . TYR A 1 96 ? 2.424 4.791 16.168 1.00 73.00 96 TYR A C 1
ATOM 783 O O . TYR A 1 96 ? 2.651 5.576 17.090 1.00 73.00 96 TYR A O 1
ATOM 791 N N . ASP A 1 97 ? 2.898 3.540 16.146 1.00 76.31 97 ASP A N 1
ATOM 792 C CA . ASP A 1 97 ? 3.672 2.935 17.238 1.00 76.31 97 ASP A CA 1
ATOM 793 C C . ASP A 1 97 ? 5.020 3.631 17.445 1.00 76.31 97 ASP A C 1
ATOM 795 O O . ASP A 1 97 ? 5.416 3.944 18.566 1.00 76.31 97 ASP A O 1
ATOM 799 N N . LYS A 1 98 ? 5.740 3.888 16.348 1.00 72.94 98 LYS A N 1
ATOM 800 C CA . LYS A 1 98 ? 7.086 4.467 16.379 1.00 72.94 98 LYS A CA 1
ATOM 801 C C . LYS A 1 98 ? 7.108 5.891 16.932 1.00 72.94 98 LYS A C 1
ATOM 803 O O . LYS A 1 98 ? 8.095 6.285 17.553 1.00 72.94 98 LYS A O 1
ATOM 808 N N . TYR A 1 99 ? 6.074 6.680 16.650 1.00 67.25 99 TYR A N 1
ATOM 809 C CA . TYR A 1 99 ? 6.040 8.105 16.976 1.00 67.25 99 TYR A CA 1
ATOM 810 C C . TYR A 1 99 ? 5.150 8.455 18.171 1.00 67.25 99 TYR A C 1
ATOM 812 O O . TYR A 1 99 ? 5.027 9.645 18.469 1.00 67.25 99 TYR A O 1
ATOM 820 N N . ASP A 1 100 ? 4.573 7.452 18.846 1.00 63.09 100 ASP A N 1
ATOM 821 C CA . ASP A 1 100 ? 3.670 7.611 19.997 1.00 63.09 100 ASP A CA 1
ATOM 822 C C . ASP A 1 100 ? 2.592 8.675 19.730 1.00 63.09 100 ASP A C 1
ATOM 824 O O . ASP A 1 100 ? 2.346 9.601 20.509 1.00 63.09 100 ASP A O 1
ATOM 828 N N . ALA A 1 101 ? 2.013 8.626 18.528 1.00 58.94 101 ALA A N 1
ATOM 829 C CA . ALA A 1 101 ? 1.047 9.624 18.115 1.00 58.94 101 ALA A CA 1
ATOM 830 C C . ALA A 1 101 ? -0.258 9.418 18.895 1.00 58.94 101 ALA A C 1
ATOM 832 O O . ALA A 1 101 ? -1.053 8.551 18.556 1.00 58.94 101 ALA A O 1
ATOM 833 N N . CYS A 1 102 ? -0.508 10.247 19.914 1.00 49.84 102 CYS A N 1
ATOM 834 C CA . CYS A 1 102 ? -1.703 10.142 20.764 1.00 49.84 102 CYS A CA 1
ATOM 835 C C . CYS A 1 102 ? -3.042 10.161 19.997 1.00 49.84 102 CYS A C 1
ATOM 837 O O . CYS A 1 102 ? -4.040 9.677 20.526 1.00 49.84 102 CYS A O 1
ATOM 839 N N . THR A 1 103 ? -3.095 10.730 18.785 1.00 52.94 103 THR A N 1
ATOM 840 C CA . THR A 1 103 ? -4.264 10.682 17.890 1.00 52.94 103 THR A CA 1
ATOM 841 C C . THR A 1 103 ? -3.848 10.720 16.414 1.00 52.94 103 THR A C 1
ATOM 843 O O . THR A 1 103 ? -2.818 11.302 16.060 1.00 52.94 103 THR A O 1
ATOM 846 N N . LEU A 1 104 ? -4.685 10.161 15.527 1.00 53.38 104 LEU A N 1
ATOM 847 C CA . LEU A 1 104 ? -4.531 10.293 14.070 1.00 53.38 104 LEU A CA 1
ATOM 848 C C . LEU A 1 104 ? -4.522 11.775 13.644 1.00 53.38 104 LEU A C 1
ATOM 850 O O . LEU A 1 104 ? -3.761 12.149 12.757 1.00 53.38 104 LEU A O 1
ATOM 854 N N . GLU A 1 105 ? -5.302 12.640 14.307 1.00 51.59 105 GLU A N 1
ATOM 855 C CA . GLU A 1 105 ? -5.244 14.099 14.126 1.00 51.59 105 GLU A CA 1
ATOM 856 C C . GLU A 1 105 ? -3.857 14.680 14.444 1.00 51.59 105 GLU A C 1
ATOM 858 O O . GLU A 1 105 ? -3.355 15.501 13.679 1.00 51.59 105 GLU A O 1
ATOM 863 N N . ALA A 1 106 ? -3.222 14.264 15.545 1.00 52.06 106 ALA A N 1
ATOM 864 C CA . ALA A 1 106 ? -1.900 14.750 15.941 1.00 52.06 106 ALA A CA 1
ATOM 865 C C . ALA A 1 106 ? -0.805 14.270 14.977 1.00 52.06 106 ALA A C 1
ATOM 867 O O . ALA A 1 106 ? 0.101 15.035 14.640 1.00 52.06 106 ALA A O 1
ATOM 868 N N . TRP A 1 107 ? -0.921 13.038 14.472 1.00 53.75 107 TRP A N 1
ATOM 869 C CA . TRP A 1 107 ? -0.063 12.535 13.398 1.00 53.75 107 TRP A CA 1
ATOM 870 C C . TRP A 1 107 ? -0.288 13.320 12.093 1.00 53.75 107 TRP A C 1
ATOM 872 O O . TRP A 1 107 ? 0.661 13.870 11.535 1.00 53.75 107 TRP A O 1
ATOM 882 N N . ARG A 1 108 ? -1.547 13.506 11.667 1.00 54.75 108 ARG A N 1
ATOM 883 C CA . ARG A 1 108 ? -1.921 14.309 10.485 1.00 54.75 108 ARG A CA 1
ATOM 884 C C . ARG A 1 108 ? -1.398 15.744 10.555 1.00 54.75 108 ARG A C 1
ATOM 886 O O . ARG A 1 108 ? -0.924 16.259 9.550 1.00 54.75 108 ARG A O 1
ATOM 893 N N . GLN A 1 109 ? -1.463 16.390 11.719 1.00 50.03 109 GLN A N 1
ATOM 894 C CA . GLN A 1 109 ? -0.988 17.767 11.910 1.00 50.03 109 GLN A CA 1
ATOM 895 C C . GLN A 1 109 ? 0.541 17.882 11.902 1.00 50.03 109 GLN A C 1
ATOM 897 O O . GLN A 1 109 ? 1.072 18.882 11.423 1.00 50.03 109 GLN A O 1
ATOM 902 N N . LYS A 1 110 ? 1.256 16.872 12.407 1.00 47.47 110 LYS A N 1
ATOM 903 C CA . LYS A 1 110 ? 2.725 16.869 12.474 1.00 47.47 110 LYS A CA 1
ATOM 904 C C . LYS A 1 110 ? 3.382 16.441 11.151 1.00 47.47 110 LYS A C 1
ATOM 906 O O . LYS A 1 110 ? 4.522 16.824 10.902 1.00 47.47 110 LYS A O 1
ATOM 911 N N . HIS A 1 111 ? 2.655 15.714 10.297 1.00 49.25 111 HIS A N 1
ATOM 912 C CA . HIS A 1 111 ? 3.171 15.086 9.071 1.00 49.25 111 HIS A CA 1
ATOM 913 C C . HIS A 1 111 ? 2.438 15.511 7.778 1.00 49.25 111 HIS A C 1
ATOM 915 O O . HIS A 1 111 ? 2.608 14.886 6.729 1.00 49.25 111 HIS A O 1
ATOM 921 N N . TRP A 1 112 ? 1.645 16.594 7.809 1.00 37.47 112 TRP A N 1
ATOM 922 C CA . TRP A 1 112 ? 0.931 17.117 6.634 1.00 37.47 112 TRP A CA 1
ATOM 923 C C . TRP A 1 112 ? 1.904 17.447 5.488 1.00 37.47 112 TRP A C 1
ATOM 925 O O . TRP A 1 112 ? 2.617 18.449 5.527 1.00 37.47 112 TRP A O 1
ATOM 935 N N . GLY A 1 113 ? 1.918 16.607 4.449 1.00 43.81 113 GLY A N 1
ATOM 936 C CA . GLY A 1 113 ? 2.738 16.796 3.247 1.00 43.81 113 GLY A CA 1
ATOM 937 C C . GLY A 1 113 ? 3.986 15.917 3.142 1.00 43.81 113 GLY A C 1
ATOM 938 O O . GLY A 1 113 ? 4.701 16.042 2.150 1.00 43.81 113 GLY A O 1
ATOM 939 N N . VAL A 1 114 ? 4.241 15.015 4.096 1.00 43.22 114 VAL A N 1
ATOM 940 C CA . VAL A 1 114 ? 5.309 14.012 3.961 1.00 43.22 114 VAL A CA 1
ATOM 941 C C . VAL A 1 114 ? 4.706 12.732 3.368 1.00 43.22 114 VAL A C 1
ATOM 943 O O . VAL A 1 114 ? 3.846 12.128 4.007 1.00 43.22 114 VAL A O 1
ATOM 946 N N . PRO A 1 115 ? 5.088 12.300 2.151 1.00 50.19 115 PRO A N 1
ATOM 947 C CA . PRO A 1 115 ? 4.725 10.974 1.669 1.00 50.19 115 PRO A CA 1
ATOM 948 C C . PRO A 1 115 ? 5.446 9.938 2.541 1.00 50.19 115 PRO A C 1
ATOM 950 O O . PRO A 1 115 ? 6.635 9.683 2.361 1.00 50.19 115 PRO A O 1
ATOM 953 N N . GLU A 1 116 ? 4.746 9.370 3.524 1.00 55.25 116 GLU A N 1
ATOM 954 C CA . GLU A 1 116 ? 5.285 8.320 4.398 1.00 55.25 116 GLU A CA 1
ATOM 955 C C . GLU A 1 116 ? 5.260 6.975 3.668 1.00 55.25 116 GLU A C 1
ATOM 957 O O . GLU A 1 116 ? 4.428 6.102 3.906 1.00 55.25 116 GLU A O 1
ATOM 962 N N . GLN A 1 117 ? 6.163 6.859 2.698 1.00 60.22 117 GLN A N 1
ATOM 963 C CA . GLN A 1 117 ? 6.412 5.646 1.936 1.00 60.22 117 GLN A CA 1
ATOM 964 C C . GLN A 1 117 ? 7.453 4.789 2.672 1.00 60.22 117 GLN A C 1
ATOM 966 O O . GLN A 1 117 ? 8.331 5.331 3.351 1.00 60.22 117 GLN A O 1
ATOM 971 N N . PRO A 1 118 ? 7.398 3.456 2.540 1.00 63.78 118 PRO A N 1
ATOM 972 C CA . PRO A 1 118 ? 8.457 2.583 3.020 1.00 63.78 118 PRO A CA 1
ATOM 973 C C . PRO A 1 118 ? 9.809 3.009 2.445 1.00 63.78 118 PRO A C 1
ATOM 975 O O . PRO A 1 118 ? 9.915 3.379 1.275 1.00 63.78 118 PRO A O 1
ATOM 978 N N . SER A 1 119 ? 10.862 2.921 3.254 1.00 67.31 119 SER A N 1
ATOM 979 C CA . SER A 1 119 ? 12.215 3.246 2.807 1.00 67.31 119 SER A CA 1
ATOM 980 C C . SER A 1 119 ? 12.680 2.238 1.753 1.00 67.31 119 SER A C 1
ATOM 982 O O . SER A 1 119 ? 13.031 1.103 2.066 1.00 67.31 119 SER A O 1
ATOM 984 N N . ILE A 1 120 ? 12.700 2.650 0.490 1.00 75.12 120 ILE A N 1
ATOM 985 C CA . ILE A 1 120 ? 13.194 1.848 -0.629 1.00 75.12 120 ILE A CA 1
ATOM 986 C C . ILE A 1 120 ? 14.498 2.454 -1.152 1.00 75.12 120 ILE A C 1
ATOM 988 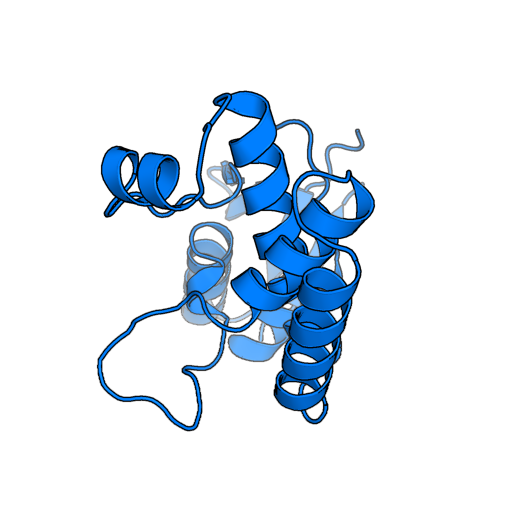O O . ILE A 1 120 ? 14.557 3.640 -1.477 1.00 75.12 120 ILE A O 1
ATOM 992 N N . ARG A 1 121 ? 15.550 1.635 -1.272 1.00 78.62 121 ARG A N 1
ATOM 993 C CA . ARG A 1 121 ? 16.805 2.040 -1.918 1.00 78.62 121 ARG A CA 1
ATOM 994 C C . ARG A 1 121 ? 16.838 1.545 -3.356 1.00 78.62 121 ARG A C 1
ATOM 996 O O . ARG A 1 121 ? 16.675 0.352 -3.603 1.00 78.62 121 ARG A O 1
ATOM 1003 N N . VAL A 1 122 ? 17.124 2.455 -4.280 1.00 80.12 122 VAL A N 1
ATOM 1004 C CA . VAL A 1 122 ? 17.421 2.141 -5.683 1.00 80.12 122 VAL A CA 1
ATOM 1005 C C . VAL A 1 122 ? 18.940 2.176 -5.859 1.00 80.12 122 VAL A C 1
ATOM 1007 O O . VAL A 1 122 ? 19.581 3.173 -5.534 1.00 80.12 122 VAL A O 1
ATOM 1010 N N . CYS A 1 123 ? 19.527 1.062 -6.287 1.00 78.69 123 CYS A N 1
ATOM 1011 C CA . CYS A 1 123 ? 20.950 0.928 -6.591 1.00 78.69 123 CYS A CA 1
ATOM 1012 C C . CYS A 1 123 ? 21.277 1.543 -7.966 1.00 78.69 123 CYS A C 1
ATOM 1014 O O . CYS A 1 123 ? 20.391 1.727 -8.798 1.00 78.69 123 CYS A O 1
ATOM 1016 N N . GLU A 1 124 ? 22.558 1.826 -8.228 1.00 72.31 124 GLU A N 1
ATOM 1017 C CA . GLU A 1 124 ? 23.026 2.432 -9.492 1.00 72.31 124 GLU A CA 1
ATOM 1018 C C . GLU A 1 124 ? 22.704 1.589 -10.742 1.00 72.31 124 GLU A C 1
ATOM 1020 O O . GLU A 1 124 ? 22.607 2.124 -11.843 1.00 72.31 124 GLU A O 1
ATOM 1025 N N . ASP A 1 125 ? 22.486 0.283 -10.578 1.00 77.88 125 ASP A N 1
ATOM 1026 C CA . ASP A 1 125 ? 22.103 -0.666 -11.629 1.00 77.88 125 ASP A CA 1
ATOM 1027 C C . ASP A 1 125 ? 20.577 -0.833 -11.790 1.00 77.88 125 ASP A C 1
ATOM 1029 O O . ASP A 1 125 ? 20.114 -1.712 -12.520 1.00 77.88 125 ASP A O 1
ATOM 1033 N N . GLY A 1 126 ? 19.779 -0.005 -11.105 1.00 71.56 126 GLY A N 1
ATOM 1034 C CA . GLY A 1 126 ? 18.317 -0.059 -11.135 1.00 71.56 126 GLY A CA 1
ATOM 1035 C C . GLY A 1 126 ? 17.714 -1.179 -10.285 1.00 71.56 126 GLY A C 1
ATOM 1036 O O . GLY A 1 126 ? 16.493 -1.356 -10.291 1.00 71.56 126 GLY A O 1
ATOM 1037 N N . LYS A 1 127 ? 18.532 -1.929 -9.533 1.00 84.19 127 LYS A N 1
ATOM 1038 C CA . LYS A 1 127 ? 18.031 -2.888 -8.547 1.00 84.19 127 LYS A CA 1
ATOM 1039 C C . LYS A 1 127 ? 17.432 -2.176 -7.349 1.00 84.19 127 LYS A C 1
ATOM 1041 O O . LYS A 1 127 ? 17.938 -1.154 -6.890 1.00 84.19 127 LYS A O 1
ATOM 1046 N N . ILE A 1 128 ? 16.387 -2.767 -6.796 1.00 84.00 128 ILE A N 1
ATOM 1047 C CA . ILE A 1 128 ? 15.625 -2.187 -5.701 1.00 84.00 128 ILE A CA 1
ATOM 1048 C C . ILE A 1 128 ? 15.762 -3.068 -4.466 1.00 84.00 128 ILE A C 1
ATOM 1050 O O . ILE A 1 128 ? 15.543 -4.278 -4.534 1.00 84.00 128 ILE A O 1
ATOM 1054 N N . LYS A 1 129 ? 16.119 -2.446 -3.340 1.00 82.31 129 LYS A N 1
ATOM 1055 C CA . LYS A 1 129 ? 16.236 -3.094 -2.031 1.00 82.31 129 LYS A CA 1
ATOM 1056 C C . LYS A 1 129 ? 15.263 -2.450 -1.041 1.00 82.31 129 LYS A C 1
ATOM 1058 O O . LYS A 1 129 ? 15.416 -1.257 -0.747 1.00 82.31 129 LYS A O 1
ATOM 1063 N N . PRO A 1 130 ? 14.292 -3.203 -0.496 1.00 72.38 130 PRO A N 1
ATOM 1064 C CA . PRO A 1 130 ? 13.554 -2.767 0.682 1.00 72.38 130 PRO A CA 1
ATOM 1065 C C . PRO A 1 130 ? 14.533 -2.510 1.833 1.00 72.38 130 PRO A C 1
ATOM 1067 O O . PRO A 1 130 ? 15.413 -3.327 2.090 1.00 72.38 130 PRO A O 1
ATOM 1070 N N . CYS A 1 131 ? 14.431 -1.356 2.490 1.00 64.62 131 CYS A N 1
ATOM 1071 C CA . CYS A 1 131 ? 15.310 -0.971 3.591 1.00 64.62 131 CYS A CA 1
ATOM 1072 C C . CYS A 1 131 ? 14.485 -0.777 4.864 1.00 64.62 131 CYS A C 1
ATOM 1074 O O . CYS A 1 131 ? 13.583 0.048 4.886 1.00 64.62 131 CYS A O 1
ATOM 1076 N N . GLY A 1 132 ? 14.825 -1.468 5.952 1.00 61.88 132 GLY A N 1
ATOM 1077 C CA . GLY A 1 132 ? 14.147 -1.323 7.246 1.00 61.88 132 GLY A CA 1
ATOM 1078 C C . GLY A 1 132 ? 13.585 -2.638 7.776 1.00 61.88 132 GLY A C 1
ATOM 1079 O O . GLY A 1 132 ? 13.901 -3.699 7.251 1.00 61.88 132 GLY A O 1
ATOM 1080 N N . GLU A 1 133 ? 12.763 -2.557 8.827 1.00 62.84 133 GLU A N 1
ATOM 1081 C CA . GLU A 1 133 ? 12.181 -3.715 9.527 1.00 62.84 133 GLU A CA 1
ATOM 1082 C C . GLU A 1 133 ? 10.946 -4.338 8.844 1.00 62.84 133 GLU A C 1
ATOM 1084 O O . GLU A 1 133 ? 10.167 -5.049 9.475 1.00 62.84 133 GLU A O 1
ATOM 1089 N N . PHE A 1 134 ? 10.749 -4.089 7.547 1.00 62.28 134 PHE A N 1
ATOM 1090 C CA . PHE A 1 134 ? 9.584 -4.569 6.807 1.00 62.28 134 PHE A CA 1
ATOM 1091 C C . PHE A 1 134 ? 9.978 -5.446 5.619 1.00 62.28 134 PHE A C 1
ATOM 1093 O O . PHE A 1 134 ? 11.031 -5.289 5.005 1.00 62.28 134 PHE A O 1
ATOM 1100 N N . SER A 1 135 ? 9.080 -6.364 5.273 1.00 65.38 135 SER A N 1
ATOM 1101 C CA . SER A 1 135 ? 9.149 -7.147 4.038 1.00 65.38 135 SER A CA 1
ATOM 1102 C C . SER A 1 135 ? 8.145 -6.548 3.062 1.00 65.38 135 SER A C 1
ATOM 1104 O O . SER A 1 135 ? 6.975 -6.428 3.417 1.00 65.38 135 SER A O 1
ATOM 1106 N N . LEU A 1 136 ? 8.560 -6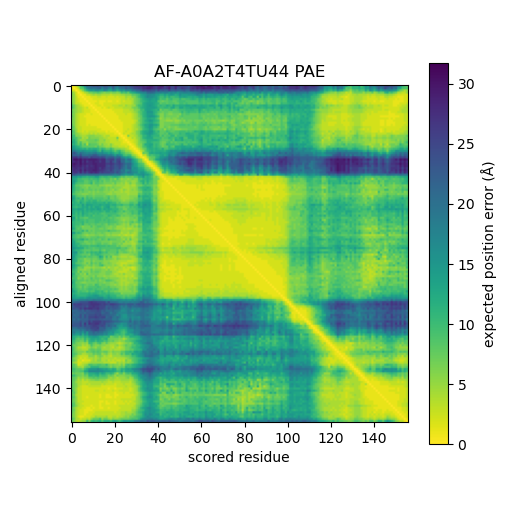.156 1.854 1.00 73.00 136 LEU A N 1
ATOM 1107 C CA . LEU A 1 136 ? 7.598 -5.720 0.837 1.00 73.00 136 LEU A CA 1
ATOM 1108 C C . LEU A 1 136 ? 6.818 -6.957 0.325 1.00 73.00 136 LEU A C 1
ATOM 1110 O O . LEU A 1 136 ? 7.432 -7.953 -0.071 1.00 73.00 136 LEU A O 1
ATOM 1114 N N . PRO A 1 137 ? 5.478 -6.956 0.342 1.00 76.62 137 PRO A N 1
ATOM 1115 C CA . PRO A 1 137 ? 4.710 -8.063 -0.215 1.00 76.62 137 PRO A CA 1
ATOM 1116 C C . PRO A 1 137 ? 4.965 -8.206 -1.722 1.00 76.62 137 PRO A C 1
ATOM 1118 O O . PRO A 1 137 ? 4.992 -7.211 -2.459 1.00 76.62 137 PRO A O 1
ATOM 1121 N N . ARG A 1 138 ? 5.120 -9.445 -2.211 1.00 81.69 138 ARG A N 1
ATOM 1122 C CA . ARG A 1 138 ? 5.309 -9.730 -3.651 1.00 81.69 138 ARG A CA 1
ATOM 1123 C C . ARG A 1 138 ? 4.131 -9.211 -4.478 1.00 81.69 138 ARG A C 1
ATOM 1125 O O . ARG A 1 138 ? 4.272 -8.875 -5.653 1.00 81.69 138 ARG A O 1
ATOM 1132 N N . GLU A 1 139 ? 2.972 -9.099 -3.849 1.00 81.00 139 GLU A N 1
ATOM 1133 C CA . GLU A 1 139 ? 1.734 -8.602 -4.416 1.00 81.00 139 GLU A CA 1
ATOM 1134 C C . GLU A 1 139 ? 1.852 -7.141 -4.859 1.00 81.00 139 GLU A C 1
ATOM 1136 O O . GLU A 1 139 ? 1.279 -6.798 -5.894 1.00 81.00 139 GLU A O 1
ATOM 1141 N N . ILE A 1 140 ? 2.634 -6.317 -4.147 1.00 80.44 140 ILE A N 1
ATOM 1142 C CA . ILE A 1 140 ? 2.892 -4.910 -4.500 1.00 80.44 140 ILE A CA 1
ATOM 1143 C C . ILE A 1 140 ? 3.751 -4.829 -5.759 1.00 80.44 140 ILE A C 1
ATOM 1145 O O . ILE A 1 140 ? 3.422 -4.098 -6.695 1.00 80.44 140 ILE A O 1
ATOM 1149 N N . VAL A 1 141 ? 4.800 -5.652 -5.832 1.00 85.19 141 VAL A N 1
ATOM 1150 C CA . VAL A 1 141 ? 5.624 -5.790 -7.042 1.00 85.19 141 VAL A CA 1
ATOM 1151 C C . VAL A 1 141 ? 4.746 -6.228 -8.220 1.00 85.19 141 VAL A C 1
ATOM 1153 O O . VAL A 1 141 ? 4.805 -5.648 -9.303 1.00 85.19 141 VAL A O 1
ATOM 1156 N N . GLY A 1 142 ? 3.838 -7.180 -7.989 1.00 85.25 142 GLY A N 1
ATOM 1157 C CA . GLY A 1 142 ? 2.862 -7.635 -8.978 1.00 85.25 142 GLY A CA 1
ATOM 1158 C C . GLY A 1 142 ? 1.826 -6.581 -9.400 1.00 85.25 142 GLY A C 1
ATOM 1159 O O . GLY A 1 142 ? 1.309 -6.661 -10.521 1.00 85.25 142 GLY A O 1
ATOM 1160 N N . ALA A 1 143 ? 1.498 -5.610 -8.543 1.00 83.31 143 ALA A N 1
ATOM 1161 C CA . ALA A 1 143 ? 0.633 -4.479 -8.884 1.00 83.31 143 ALA A CA 1
ATOM 1162 C C . ALA A 1 143 ? 1.362 -3.488 -9.807 1.00 83.31 143 ALA A C 1
ATOM 1164 O O . ALA A 1 143 ? 0.814 -3.084 -10.836 1.00 83.31 143 ALA A O 1
ATOM 1165 N N . ILE A 1 144 ? 2.623 -3.177 -9.493 1.00 86.88 144 ILE A N 1
ATOM 1166 C CA . ILE A 1 144 ? 3.496 -2.306 -10.296 1.00 86.88 144 ILE A CA 1
ATOM 1167 C C . ILE A 1 144 ? 3.733 -2.908 -11.682 1.00 86.88 144 ILE A C 1
ATOM 1169 O O . ILE A 1 144 ? 3.510 -2.240 -12.694 1.00 86.88 144 ILE A O 1
ATOM 1173 N N . CYS A 1 145 ? 4.087 -4.196 -11.739 1.00 88.75 145 CYS A N 1
ATOM 1174 C CA . CYS A 1 145 ? 4.263 -4.938 -12.987 1.00 88.75 145 CYS A CA 1
ATOM 1175 C C . CYS A 1 145 ? 3.049 -4.821 -13.913 1.00 88.75 145 CYS A C 1
ATOM 1177 O O . CYS A 1 145 ? 3.190 -4.494 -15.091 1.00 88.75 145 CYS A O 1
ATOM 1179 N N . ARG A 1 146 ? 1.842 -5.027 -13.371 1.00 87.19 146 ARG A N 1
ATOM 1180 C CA . ARG A 1 146 ? 0.595 -4.912 -14.138 1.00 87.19 146 ARG A CA 1
ATOM 1181 C C . ARG A 1 146 ? 0.318 -3.494 -14.613 1.00 87.19 146 ARG A C 1
ATOM 1183 O O . ARG A 1 146 ? -0.098 -3.325 -15.754 1.00 87.19 146 ARG A O 1
ATOM 1190 N N . LYS A 1 147 ? 0.532 -2.491 -13.759 1.00 86.00 147 LYS A N 1
ATOM 1191 C CA . LYS A 1 147 ? 0.228 -1.094 -14.086 1.00 86.00 147 LYS A CA 1
ATOM 1192 C C . LYS A 1 147 ? 1.094 -0.561 -15.226 1.00 86.00 147 LYS A C 1
ATOM 1194 O O . LYS A 1 147 ? 0.580 0.127 -16.103 1.00 86.00 147 LYS A O 1
ATOM 1199 N N . 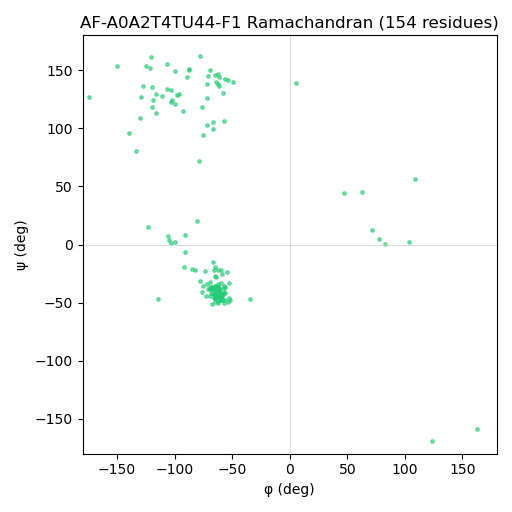TYR A 1 148 ? 2.386 -0.881 -15.211 1.00 90.50 148 TYR A N 1
ATOM 1200 C CA . TYR A 1 148 ? 3.350 -0.343 -16.174 1.00 90.50 148 TYR A CA 1
ATOM 1201 C C . TYR A 1 148 ? 3.738 -1.330 -17.278 1.00 90.50 148 TYR A C 1
ATOM 1203 O O . TYR A 1 148 ? 4.539 -0.986 -18.141 1.00 90.50 148 TYR A O 1
ATOM 1211 N N . GLY A 1 149 ? 3.177 -2.543 -17.290 1.00 89.44 149 GLY A N 1
ATOM 1212 C CA . GLY A 1 149 ? 3.486 -3.551 -18.305 1.00 89.44 149 GLY A CA 1
ATOM 1213 C C . GLY A 1 149 ? 4.952 -3.992 -18.272 1.00 89.44 149 GLY A C 1
ATOM 1214 O O . GLY A 1 149 ? 5.599 -4.051 -19.316 1.00 89.44 149 GLY A O 1
ATOM 1215 N N . VAL A 1 150 ? 5.479 -4.262 -17.074 1.00 92.69 150 VAL A N 1
ATOM 1216 C CA . VAL A 1 150 ? 6.843 -4.776 -16.842 1.00 92.69 150 VAL A CA 1
ATOM 1217 C C . VAL A 1 150 ? 6.791 -6.123 -16.121 1.00 92.69 150 VAL A C 1
ATOM 1219 O O . VAL A 1 150 ? 5.792 -6.456 -15.487 1.00 92.69 150 VAL A O 1
ATOM 1222 N N . THR A 1 151 ? 7.875 -6.893 -16.166 1.00 93.38 151 THR A N 1
ATOM 1223 C CA . THR A 1 151 ? 8.070 -8.088 -15.324 1.00 93.38 151 THR A CA 1
ATOM 1224 C C . THR A 1 151 ? 9.091 -7.801 -14.229 1.00 93.38 151 THR A C 1
ATOM 1226 O O . THR A 1 151 ? 9.946 -6.942 -14.420 1.00 93.38 151 THR A O 1
ATOM 1229 N N . ALA A 1 152 ? 9.041 -8.518 -13.107 1.00 90.75 152 ALA A N 1
ATOM 1230 C CA . ALA A 1 152 ? 10.022 -8.390 -12.032 1.00 90.75 152 ALA A CA 1
ATOM 1231 C C . ALA A 1 152 ? 10.747 -9.715 -11.782 1.00 90.75 152 ALA A C 1
ATOM 1233 O O . ALA A 1 152 ? 10.111 -10.765 -11.702 1.00 90.75 152 ALA A O 1
ATOM 1234 N N . GLN A 1 153 ? 12.064 -9.646 -11.619 1.00 89.81 153 GLN A N 1
ATOM 1235 C CA . GLN A 1 153 ? 12.877 -10.697 -11.024 1.00 89.81 153 GLN A CA 1
ATOM 1236 C C . GLN A 1 153 ? 13.079 -10.369 -9.541 1.00 89.81 153 GLN A C 1
ATOM 1238 O O . GLN A 1 153 ? 13.460 -9.248 -9.209 1.00 89.81 153 GLN A O 1
ATOM 1243 N N . ILE A 1 154 ? 12.809 -11.339 -8.662 1.00 86.00 154 ILE A N 1
ATOM 1244 C CA . ILE A 1 154 ? 13.017 -11.229 -7.213 1.00 86.00 154 ILE A CA 1
ATOM 1245 C C . ILE A 1 154 ? 14.079 -12.259 -6.828 1.00 86.00 154 ILE A C 1
ATOM 1247 O O . ILE A 1 154 ? 13.835 -13.457 -6.971 1.00 86.00 154 ILE A O 1
ATOM 1251 N N . ASN A 1 155 ? 15.249 -11.794 -6.393 1.00 81.56 155 ASN A N 1
ATOM 1252 C CA . ASN A 1 155 ? 16.351 -12.646 -5.942 1.00 81.56 155 ASN A CA 1
ATOM 1253 C C . ASN A 1 155 ? 16.398 -12.634 -4.412 1.00 81.56 155 ASN A C 1
ATOM 1255 O O . ASN A 1 155 ? 16.505 -11.552 -3.838 1.00 81.56 155 ASN A O 1
ATOM 1259 N N . GLU A 1 156 ? 16.300 -13.808 -3.787 1.00 76.75 156 GLU A N 1
ATOM 1260 C CA . GLU A 1 156 ? 16.371 -14.014 -2.326 1.00 76.75 156 GLU A CA 1
ATOM 1261 C C . GLU A 1 156 ? 17.800 -14.237 -1.821 1.00 76.75 156 GLU A C 1
ATOM 1263 O O . GLU A 1 156 ? 18.622 -14.793 -2.590 1.00 76.75 156 GLU A O 1
#

Solvent-accessible surface area (backbone atoms only — not comparable to full-atom values): 9063 Å² total; per-residue (Å²): 131,87,78,41,41,37,38,68,46,62,55,71,71,36,35,51,53,40,56,52,34,59,62,34,61,72,73,73,55,79,79,77,93,82,71,86,93,68,82,87,77,58,58,28,46,22,45,30,45,24,57,36,16,80,68,69,76,37,55,61,70,59,11,49,56,21,38,54,50,30,51,62,75,43,67,87,51,58,68,35,58,51,49,44,36,52,50,53,17,50,50,52,50,52,49,39,65,74,64,67,44,91,37,72,66,57,42,49,71,76,45,73,88,61,86,89,51,74,54,56,45,73,45,99,86,63,35,34,33,71,51,73,101,66,80,81,59,68,44,45,58,53,40,43,22,64,75,47,69,34,47,74,49,76,48,117